Protein AF-A0ABD0JP76-F1 (afdb_monomer_lite)

Foldseek 3Di:
DLLLVVVPAQWAWLVRAGQHLVLLVVQQVVCVVVVHHQPAPRYPCLSVVPVVSVPVVSSLSSLALSSLVSLVCCCPVVVPPSSVRNVVNSVRSHLVNLLCLQLCQDDCPDDASNHDQDPDPPPPGDHSLVSLVVSLVGLQSMGHNVRHGCCPDPSNPVSVVSNVSSVVVVVVD

pLDDT: mean 91.74, std 9.33, range [49.34, 98.38]

Radius of gyration: 16.4 Å; chains: 1; bounding box: 40×31×44 Å

InterPro domains:
  IPR048366 Transposable element P transposase-like, GTP-binding insertion domain [PF21788] (1-115)

Sequence (173 aa):
MLKLLRNTFATKDHQGNIIRWQYLEDLHQNQDREGLRLANKLSGAHVNWQAQEMKVKLAAQTQSSSVADSLEFCRDGLQLAAFQNCHSTVQFLQTVDQVFDILNSRNKFARGLKGAMKPDQSDGDCSALPVLESAFSYLKALTDVAGKLLYKTQKKTATVGFLATIRAVQGIY

Organism: NCBI:txid370345

Secondary structure (DSSP, 8-state):
-HHHHGGG-SEE-TTS-EE-SHHHHHHHHHHHHHT---SS---HHHHTGGGGTT-HHHHHHHTSHHHHHHHHIIIIIS--GGGTT-HHHHHHHHHHHHHHHHHT--BTT--GGGBPP-S---S-S--HHHHHHHHHHHHHH-B-TTS-BGGGSTTHHHHHHHHHHHHHHHHH-

Structure (mmCIF, N/CA/C/O backbone):
data_AF-A0ABD0JP76-F1
#
_entry.id   AF-A0ABD0JP76-F1
#
loop_
_atom_site.group_PDB
_atom_site.id
_atom_site.type_symbol
_atom_site.label_atom_id
_atom_site.label_alt_id
_atom_site.label_comp_id
_atom_site.label_asym_id
_atom_site.label_entity_id
_atom_site.label_seq_id
_atom_site.pdbx_PDB_ins_code
_atom_site.Cartn_x
_atom_site.Cartn_y
_atom_site.Cartn_z
_atom_site.occupancy
_atom_site.B_iso_or_equiv
_atom_site.auth_seq_id
_atom_site.auth_comp_id
_atom_site.auth_asym_id
_atom_site.auth_atom_id
_atom_site.pdbx_PDB_model_num
ATOM 1 N N . MET A 1 1 ? 10.575 -5.083 1.933 1.00 90.12 1 MET A N 1
ATOM 2 C CA . MET A 1 1 ? 10.038 -3.757 1.569 1.00 90.12 1 MET A CA 1
ATOM 3 C C . MET A 1 1 ? 8.575 -3.611 1.942 1.00 90.12 1 MET A C 1
ATOM 5 O O . MET A 1 1 ? 8.311 -2.920 2.914 1.00 90.12 1 MET A O 1
ATOM 9 N N . LEU A 1 2 ? 7.658 -4.339 1.299 1.00 93.31 2 LEU A N 1
ATOM 10 C CA . LEU A 1 2 ? 6.214 -4.252 1.570 1.00 93.31 2 LEU A CA 1
ATOM 11 C C . LEU A 1 2 ? 5.839 -4.415 3.058 1.00 93.31 2 LEU A C 1
ATOM 13 O O . LEU A 1 2 ? 5.195 -3.549 3.633 1.00 93.31 2 LEU A O 1
ATOM 17 N N . LYS A 1 3 ? 6.375 -5.444 3.734 1.00 94.38 3 LYS A N 1
ATOM 18 C CA . LYS A 1 3 ? 6.170 -5.654 5.184 1.00 94.38 3 LYS A CA 1
ATOM 19 C C . LYS A 1 3 ? 6.561 -4.452 6.051 1.00 94.38 3 LYS A C 1
ATOM 21 O O . LYS A 1 3 ? 5.864 -4.142 7.002 1.00 94.38 3 LYS A O 1
ATOM 26 N N . LEU A 1 4 ? 7.671 -3.789 5.722 1.00 93.56 4 LEU A N 1
ATOM 27 C CA . LEU A 1 4 ? 8.127 -2.610 6.463 1.00 93.56 4 LEU A CA 1
ATOM 28 C C . LEU A 1 4 ? 7.251 -1.393 6.156 1.00 93.56 4 LEU A C 1
ATOM 30 O O . LEU A 1 4 ? 7.057 -0.556 7.028 1.00 93.56 4 LEU A O 1
ATOM 34 N N . LEU A 1 5 ? 6.708 -1.306 4.940 1.00 92.00 5 LEU A N 1
ATOM 35 C CA . LEU A 1 5 ? 5.790 -0.241 4.549 1.00 92.00 5 LEU A CA 1
ATOM 36 C C . LEU A 1 5 ? 4.443 -0.352 5.284 1.00 92.00 5 LEU A C 1
ATOM 38 O O . LEU A 1 5 ? 3.867 0.657 5.666 1.00 92.00 5 LEU A O 1
ATOM 42 N N . ARG A 1 6 ? 3.980 -1.563 5.614 1.00 92.31 6 ARG A N 1
ATOM 43 C CA . ARG A 1 6 ? 2.852 -1.743 6.549 1.00 92.31 6 ARG A CA 1
ATOM 44 C C . ARG A 1 6 ? 3.115 -1.104 7.925 1.00 92.31 6 ARG A C 1
ATOM 46 O O . ARG A 1 6 ? 2.182 -0.689 8.599 1.00 92.31 6 ARG A O 1
ATOM 53 N N . ASN A 1 7 ? 4.372 -0.937 8.334 1.00 87.69 7 ASN A N 1
ATOM 54 C CA . ASN A 1 7 ? 4.718 -0.300 9.612 1.00 87.69 7 ASN A CA 1
ATOM 55 C C . ASN A 1 7 ? 4.760 1.245 9.517 1.00 87.69 7 ASN A C 1
ATOM 57 O O . ASN A 1 7 ? 5.038 1.924 10.516 1.00 87.69 7 ASN A O 1
ATOM 61 N N . THR A 1 8 ? 4.496 1.814 8.330 1.00 87.50 8 THR A N 1
ATOM 62 C CA . THR A 1 8 ? 4.459 3.264 8.072 1.00 87.50 8 THR A CA 1
ATOM 63 C C . THR A 1 8 ? 3.043 3.830 7.994 1.00 87.50 8 THR A C 1
ATOM 65 O O . THR A 1 8 ? 2.882 4.971 7.578 1.00 87.50 8 THR A O 1
ATOM 68 N N . PHE A 1 9 ? 2.009 3.090 8.402 1.00 87.25 9 PHE A N 1
ATOM 69 C CA . PHE A 1 9 ? 0.705 3.703 8.679 1.00 87.25 9 PHE A CA 1
ATOM 70 C C . PHE A 1 9 ? 0.833 4.771 9.783 1.00 87.25 9 PHE A C 1
ATOM 72 O O . PHE A 1 9 ? 1.823 4.796 10.522 1.00 87.25 9 PHE A O 1
ATOM 79 N N . ALA A 1 10 ? -0.156 5.664 9.874 1.00 85.94 10 ALA A N 1
ATOM 80 C CA . ALA A 1 10 ? -0.089 6.921 10.631 1.00 85.94 10 ALA A CA 1
ATOM 81 C C . ALA A 1 10 ? 0.951 7.919 10.082 1.00 85.94 10 ALA A C 1
ATOM 83 O O . ALA A 1 10 ? 1.551 8.696 10.821 1.00 85.94 10 ALA A O 1
ATOM 84 N N . THR A 1 11 ? 1.158 7.898 8.768 1.00 90.06 11 THR A N 1
ATOM 85 C CA . THR A 1 11 ? 1.918 8.913 8.022 1.00 90.06 11 THR A CA 1
ATOM 86 C C . THR A 1 11 ? 0.972 9.816 7.254 1.00 90.06 11 THR A C 1
ATOM 88 O O . THR A 1 11 ? -0.219 9.522 7.150 1.00 90.06 11 THR A O 1
ATOM 91 N N . LYS A 1 12 ? 1.484 10.944 6.770 1.00 94.00 12 LYS A N 1
ATOM 92 C CA . LYS A 1 12 ? 0.720 11.929 6.016 1.00 94.00 12 LYS A CA 1
ATOM 93 C C . LYS A 1 12 ? 1.093 11.882 4.542 1.00 94.00 12 LYS A C 1
ATOM 95 O O . LYS A 1 12 ? 2.267 11.709 4.201 1.00 94.00 12 LYS A O 1
ATOM 100 N N . ASP A 1 13 ? 0.091 12.049 3.691 1.00 92.19 13 ASP A N 1
ATOM 101 C CA . ASP A 1 13 ? 0.292 12.267 2.264 1.00 92.19 13 ASP A CA 1
ATOM 102 C C . ASP A 1 13 ? 0.799 13.693 1.967 1.00 92.19 13 ASP A C 1
ATOM 104 O O . ASP A 1 13 ? 1.057 14.497 2.867 1.00 92.19 13 ASP A O 1
ATOM 108 N N . HIS A 1 14 ? 0.946 14.005 0.679 1.00 89.00 14 HIS A N 1
ATOM 109 C CA . HIS A 1 14 ? 1.379 15.317 0.195 1.00 89.00 14 HIS A CA 1
ATOM 110 C C . HIS A 1 14 ? 0.403 16.462 0.534 1.00 89.00 14 HIS A C 1
ATOM 112 O O . HIS A 1 14 ? 0.802 17.622 0.488 1.00 89.00 14 HIS A O 1
ATOM 118 N N . GLN A 1 15 ? -0.848 16.150 0.885 1.00 90.81 15 GLN A N 1
ATOM 119 C CA . GLN A 1 15 ? -1.880 17.111 1.286 1.00 90.81 15 GLN A CA 1
ATOM 120 C C . GLN A 1 15 ? -1.968 17.254 2.816 1.00 90.81 15 GLN A C 1
ATOM 122 O O . GLN A 1 15 ? -2.770 18.035 3.322 1.00 90.81 15 GLN A O 1
ATOM 127 N N . GLY A 1 16 ? -1.143 16.520 3.572 1.00 91.12 16 GLY A N 1
ATOM 128 C CA . GLY A 1 16 ? -1.147 16.528 5.035 1.00 91.12 16 GLY A CA 1
ATOM 129 C C . GLY A 1 16 ? -2.203 15.615 5.665 1.00 91.12 16 GLY A C 1
ATOM 130 O O . GLY A 1 16 ? -2.315 15.574 6.896 1.00 91.12 16 GLY A O 1
ATOM 131 N N . ASN A 1 17 ? -2.942 14.855 4.856 1.00 94.50 17 ASN A N 1
ATOM 132 C CA . ASN A 1 17 ? -3.975 13.937 5.312 1.00 94.50 17 ASN A CA 1
ATOM 133 C C . ASN A 1 17 ? -3.358 12.625 5.803 1.00 94.50 17 ASN A C 1
ATOM 135 O O . ASN A 1 17 ? -2.405 12.103 5.225 1.00 94.50 17 ASN A O 1
ATOM 139 N N . ILE A 1 18 ? -3.908 12.073 6.884 1.00 95.06 18 ILE A N 1
ATOM 140 C CA . ILE A 1 18 ? -3.338 10.899 7.554 1.00 95.06 18 ILE A CA 1
ATOM 141 C C . ILE A 1 18 ? -3.797 9.606 6.870 1.00 95.06 18 ILE A C 1
ATOM 143 O O . ILE A 1 18 ? -4.993 9.350 6.742 1.00 95.06 18 ILE A O 1
ATOM 147 N N . ILE A 1 19 ? -2.838 8.739 6.550 1.00 96.38 19 ILE A N 1
ATOM 148 C CA . ILE A 1 19 ? -3.047 7.350 6.135 1.00 96.38 19 ILE A CA 1
ATOM 149 C C . ILE A 1 19 ? -3.315 6.514 7.392 1.00 96.38 19 ILE A C 1
ATOM 151 O O . ILE A 1 19 ? -2.407 6.221 8.181 1.00 96.38 19 ILE A O 1
ATOM 155 N N . ARG A 1 20 ? -4.581 6.156 7.613 1.00 96.12 20 ARG A N 1
ATOM 156 C CA . ARG A 1 20 ? -5.050 5.508 8.849 1.00 96.12 20 ARG A CA 1
ATOM 157 C C . ARG A 1 20 ? -5.210 4.005 8.674 1.00 96.12 20 ARG A C 1
ATOM 159 O O . ARG A 1 20 ? -5.829 3.553 7.715 1.00 96.12 20 ARG A O 1
ATOM 166 N N . TRP A 1 21 ? -4.688 3.257 9.646 1.00 96.62 21 TRP A N 1
ATOM 167 C CA . TRP A 1 21 ? -4.904 1.812 9.764 1.00 96.62 21 TRP A CA 1
ATOM 168 C C . TRP A 1 21 ? -6.338 1.485 10.199 1.00 96.62 21 TRP A C 1
ATOM 170 O O . TRP A 1 21 ? -6.891 0.485 9.758 1.00 96.62 21 TRP A O 1
ATOM 180 N N . GLN A 1 22 ? -6.959 2.389 10.968 1.00 97.06 22 GLN A N 1
ATOM 181 C CA . GLN A 1 22 ? -8.333 2.270 11.462 1.00 97.06 22 GLN A CA 1
ATOM 182 C C . GLN A 1 22 ? -9.339 1.901 10.363 1.00 97.06 22 GLN A C 1
ATOM 184 O O . GLN A 1 22 ? -10.179 1.044 10.576 1.00 97.06 22 GLN A O 1
ATOM 189 N N . TYR A 1 23 ? -9.211 2.449 9.150 1.00 98.06 23 TYR A N 1
ATOM 190 C CA . TYR A 1 23 ? -10.137 2.112 8.064 1.00 98.06 23 TYR A CA 1
ATOM 191 C C . TYR A 1 23 ? -10.095 0.628 7.666 1.00 98.06 23 TYR A C 1
ATOM 193 O O . TYR A 1 23 ? -11.100 0.085 7.223 1.00 98.06 23 TYR A O 1
ATOM 201 N N . LEU A 1 24 ? -8.954 -0.053 7.827 1.00 97.81 24 LEU A N 1
ATOM 202 C CA . LEU A 1 24 ? -8.850 -1.490 7.567 1.00 97.81 24 LEU A CA 1
ATOM 203 C C . LEU A 1 24 ? -9.490 -2.302 8.701 1.00 97.81 24 LEU A C 1
ATOM 205 O O . LEU A 1 24 ? -10.098 -3.340 8.443 1.00 97.81 24 LEU A O 1
ATOM 209 N N . GLU A 1 25 ? -9.375 -1.829 9.942 1.00 97.75 25 GLU A N 1
ATOM 210 C CA . GLU A 1 25 ? -10.075 -2.404 11.095 1.00 97.75 25 GLU A CA 1
ATOM 211 C C . GLU A 1 25 ? -11.590 -2.258 10.936 1.00 97.75 25 GLU A C 1
ATOM 213 O O . GLU A 1 25 ? -12.305 -3.254 11.015 1.00 97.75 25 GLU A O 1
ATOM 218 N N . ASP A 1 26 ? -12.063 -1.056 10.610 1.00 98.00 26 ASP A N 1
ATOM 219 C CA . ASP A 1 26 ? -13.482 -0.747 10.413 1.00 98.00 26 ASP A CA 1
ATOM 220 C C . ASP A 1 26 ? -14.072 -1.528 9.233 1.00 98.00 26 ASP A C 1
ATOM 222 O O . ASP A 1 26 ? -15.214 -1.996 9.299 1.00 98.00 26 ASP A O 1
ATOM 226 N N . LEU A 1 27 ? -13.296 -1.704 8.154 1.00 98.12 27 LEU A N 1
ATOM 227 C CA . LEU A 1 27 ? -13.681 -2.535 7.014 1.00 98.12 27 LEU A CA 1
ATOM 228 C C . LEU A 1 27 ? -13.813 -4.000 7.431 1.00 98.12 27 LEU A C 1
ATOM 230 O O . LEU A 1 27 ? -14.802 -4.648 7.096 1.00 98.12 27 LEU A O 1
ATOM 234 N N . HIS A 1 28 ? -12.839 -4.534 8.168 1.00 97.88 28 HIS A N 1
ATOM 235 C CA . HIS A 1 28 ? -12.913 -5.907 8.653 1.00 97.88 28 HIS A CA 1
ATOM 236 C C . HIS A 1 28 ? -14.109 -6.115 9.587 1.00 97.88 28 HIS A C 1
ATOM 238 O O . HIS A 1 28 ? -14.850 -7.074 9.392 1.00 97.88 28 HIS A O 1
ATOM 244 N N . GLN A 1 29 ? -14.329 -5.207 10.539 1.00 97.38 29 GLN A N 1
ATOM 245 C CA . GLN A 1 29 ? -15.449 -5.272 11.475 1.00 97.38 29 GLN A CA 1
ATOM 246 C C . GLN A 1 29 ? -16.801 -5.187 10.764 1.00 97.38 29 GLN A C 1
ATOM 248 O O . GLN A 1 29 ? -17.701 -5.955 11.094 1.00 97.38 29 GLN A O 1
ATOM 253 N N . ASN A 1 30 ? -16.951 -4.302 9.768 1.00 96.69 30 ASN A N 1
ATOM 254 C CA . ASN A 1 30 ? -18.170 -4.258 8.957 1.00 96.69 30 ASN A CA 1
ATOM 255 C C . ASN A 1 30 ? -18.395 -5.585 8.232 1.00 96.69 30 ASN A C 1
ATOM 257 O O . ASN A 1 30 ? -19.472 -6.155 8.342 1.00 96.69 30 ASN A O 1
ATOM 261 N N . GLN A 1 31 ? -17.385 -6.110 7.535 1.00 96.56 31 GLN A N 1
ATOM 262 C CA . GLN A 1 31 ? -17.524 -7.372 6.799 1.00 96.56 31 GLN A CA 1
ATOM 263 C C . GLN A 1 31 ? -17.856 -8.557 7.715 1.00 96.56 31 GLN A C 1
ATOM 265 O O . GLN A 1 31 ? -18.654 -9.416 7.345 1.00 96.56 31 GLN A O 1
ATOM 270 N N . ASP A 1 32 ? -17.275 -8.596 8.914 1.00 96.12 32 ASP A N 1
ATOM 271 C CA . ASP A 1 32 ? -17.571 -9.631 9.903 1.00 96.12 32 ASP A CA 1
ATOM 272 C C . ASP A 1 32 ? -18.990 -9.488 10.469 1.00 96.12 32 ASP A C 1
ATOM 274 O O . ASP A 1 32 ? -19.680 -10.493 10.628 1.00 96.12 32 ASP A O 1
ATOM 278 N N . ARG A 1 33 ? -19.453 -8.255 10.722 1.00 95.94 33 ARG A N 1
ATOM 279 C CA . ARG A 1 33 ? -20.818 -7.982 11.199 1.00 95.94 33 ARG A CA 1
ATOM 280 C C . ARG A 1 33 ? -21.873 -8.357 10.161 1.00 95.94 33 ARG A C 1
ATOM 282 O O . ARG A 1 33 ? -22.869 -8.978 10.514 1.00 95.94 33 ARG A O 1
ATOM 289 N N . GLU A 1 34 ? -21.660 -7.980 8.903 1.00 94.19 34 GLU A N 1
ATOM 290 C CA . GLU A 1 34 ? -22.598 -8.270 7.811 1.00 94.19 34 GLU A CA 1
ATOM 291 C C . GLU A 1 34 ? -22.511 -9.731 7.331 1.00 94.19 34 GLU A C 1
ATOM 293 O O . GLU A 1 34 ? -23.386 -10.207 6.612 1.00 94.19 34 GLU A O 1
ATOM 298 N N . GLY A 1 35 ? -21.442 -10.456 7.682 1.00 94.44 35 GLY A N 1
ATOM 299 C CA . GLY A 1 35 ? -21.184 -11.815 7.196 1.00 94.44 35 GLY A CA 1
ATOM 300 C C . GLY A 1 35 ? -20.820 -11.892 5.705 1.00 94.44 35 GLY A C 1
ATOM 301 O O . GLY A 1 35 ? -20.769 -12.985 5.138 1.00 94.44 35 GLY A O 1
ATOM 302 N N . LEU A 1 36 ? -20.550 -10.750 5.062 1.00 93.31 36 LEU A N 1
ATOM 303 C CA . LEU A 1 36 ? -20.255 -10.622 3.633 1.00 93.31 36 LEU A CA 1
ATOM 304 C C . LEU A 1 36 ? -18.918 -9.909 3.406 1.00 93.31 36 LEU A C 1
ATOM 306 O O . LEU A 1 36 ? -18.531 -9.011 4.148 1.00 93.31 36 LEU A O 1
ATOM 310 N N . ARG A 1 37 ? -18.211 -10.287 2.333 1.00 93.44 37 ARG A N 1
ATOM 311 C CA . ARG A 1 37 ? -16.938 -9.662 1.939 1.00 93.44 37 ARG A CA 1
ATOM 312 C C . ARG A 1 37 ? -17.073 -8.878 0.643 1.00 93.44 37 ARG A C 1
ATOM 314 O O . ARG A 1 37 ? -17.625 -9.383 -0.331 1.00 93.44 37 ARG A O 1
ATOM 321 N N . LEU A 1 38 ? -16.449 -7.704 0.597 1.00 94.06 38 LEU A N 1
ATOM 322 C CA . LEU A 1 38 ? -16.380 -6.824 -0.573 1.00 94.06 38 LEU A CA 1
ATOM 323 C C . LEU A 1 38 ? -15.262 -7.259 -1.534 1.00 94.06 38 LEU A C 1
ATOM 325 O O . LEU A 1 38 ? -14.352 -6.503 -1.846 1.00 94.06 38 LEU A O 1
ATOM 329 N N . ALA A 1 39 ? -15.279 -8.531 -1.944 1.00 93.38 39 ALA A N 1
ATOM 330 C CA . ALA A 1 39 ? -14.327 -9.133 -2.890 1.00 93.38 39 ALA A CA 1
ATOM 331 C C . ALA A 1 39 ? -12.822 -9.043 -2.522 1.00 93.38 39 ALA A C 1
ATOM 333 O O . ALA A 1 39 ? -11.965 -9.447 -3.309 1.00 93.38 39 ALA A O 1
ATOM 334 N N . ASN A 1 40 ? -12.473 -8.594 -1.314 1.00 96.69 40 ASN A N 1
ATOM 335 C CA . ASN A 1 40 ? -11.105 -8.579 -0.799 1.00 96.69 40 ASN A CA 1
ATOM 336 C C . ASN A 1 40 ? -10.816 -9.792 0.114 1.00 96.69 40 ASN A C 1
ATOM 338 O O . ASN A 1 40 ? -11.702 -10.538 0.544 1.00 96.69 40 ASN A O 1
ATOM 342 N N . LYS A 1 41 ? -9.531 -10.004 0.423 1.00 96.19 41 LYS A N 1
ATOM 343 C CA . LYS A 1 41 ? -9.060 -11.128 1.260 1.00 96.19 41 LYS A CA 1
ATOM 344 C C . LYS A 1 41 ? -8.855 -10.761 2.730 1.00 96.19 41 LYS A C 1
ATOM 346 O O . LYS A 1 41 ? -8.385 -11.613 3.487 1.00 96.19 41 LYS A O 1
ATOM 351 N N . LEU A 1 42 ? -9.207 -9.539 3.131 1.00 96.38 42 LEU A N 1
ATOM 352 C CA . LEU A 1 42 ? -8.983 -9.032 4.479 1.00 96.38 42 LEU A CA 1
ATOM 353 C C . LEU A 1 42 ? -9.689 -9.922 5.513 1.00 96.38 42 LEU A C 1
ATOM 355 O O . LEU A 1 42 ? -10.769 -10.465 5.278 1.00 96.38 42 LEU A O 1
ATOM 359 N N . SER A 1 43 ? -9.025 -10.142 6.642 1.00 95.44 43 SER A N 1
ATOM 360 C CA . SER A 1 43 ? -9.514 -10.969 7.747 1.00 95.44 43 SER A CA 1
ATOM 361 C C . SER A 1 43 ? -8.802 -10.588 9.041 1.00 95.44 43 SER A C 1
ATOM 363 O O . SER A 1 43 ? -7.811 -9.855 9.003 1.00 95.44 43 SER A O 1
ATOM 365 N N . GLY A 1 44 ? -9.210 -11.176 10.166 1.00 95.25 44 GLY A N 1
ATOM 366 C CA . GLY A 1 44 ? -8.594 -10.906 11.467 1.00 95.25 44 GLY A CA 1
ATOM 367 C C . GLY A 1 44 ? -7.092 -11.176 11.513 1.00 95.25 44 GLY A C 1
ATOM 368 O O . GLY A 1 44 ? -6.373 -10.466 12.202 1.00 95.25 44 GLY A O 1
ATOM 369 N N . ALA A 1 45 ? -6.576 -12.121 10.720 1.00 95.81 45 ALA A N 1
ATOM 370 C CA . ALA A 1 45 ? -5.132 -12.360 10.617 1.00 95.81 45 ALA A CA 1
ATOM 371 C C . ALA A 1 45 ? -4.372 -11.204 9.936 1.00 95.81 45 ALA A C 1
ATOM 373 O O . ALA A 1 45 ? -3.188 -11.003 10.194 1.00 95.81 45 ALA A O 1
ATOM 374 N N . HIS A 1 46 ? -5.040 -10.455 9.055 1.00 96.12 46 HIS A N 1
ATOM 375 C CA . HIS A 1 46 ? -4.477 -9.279 8.391 1.00 96.12 46 HIS A CA 1
ATOM 376 C C . HIS A 1 46 ? -4.480 -8.058 9.301 1.00 96.12 46 HIS A C 1
ATOM 378 O O . HIS A 1 46 ? -3.544 -7.267 9.242 1.00 96.12 46 HIS A O 1
ATOM 384 N N . VAL A 1 47 ? -5.528 -7.911 10.113 1.00 95.00 47 VAL A N 1
ATOM 385 C CA . VAL A 1 47 ? -5.661 -6.825 11.089 1.00 95.00 47 VAL A CA 1
ATOM 386 C C . VAL A 1 47 ? -4.716 -7.057 12.272 1.00 95.00 47 VAL A C 1
ATOM 388 O O . VAL A 1 47 ? -3.878 -6.212 12.569 1.00 95.00 47 VAL A O 1
ATOM 391 N N . ASN A 1 48 ? -4.754 -8.258 12.852 1.00 94.38 48 ASN A N 1
ATOM 392 C CA . ASN A 1 48 ? -3.933 -8.690 13.988 1.00 94.38 48 ASN A CA 1
ATOM 393 C C . ASN A 1 48 ? -2.630 -9.360 13.521 1.00 94.38 48 ASN A C 1
ATOM 395 O O . ASN A 1 48 ? -2.270 -10.465 13.937 1.00 94.38 48 ASN A O 1
ATOM 399 N N . TRP A 1 49 ? -1.937 -8.717 12.583 1.00 93.19 49 TRP A N 1
ATOM 400 C CA . TRP A 1 49 ? -0.793 -9.303 11.887 1.00 93.19 49 TRP A CA 1
ATOM 401 C C . TRP A 1 49 ? 0.465 -9.443 12.748 1.00 93.19 49 TRP A C 1
ATOM 403 O O . TRP A 1 49 ? 1.405 -10.090 12.294 1.00 93.19 49 TRP A O 1
ATOM 413 N N . GLN A 1 50 ? 0.533 -8.851 13.944 1.00 92.50 50 GLN A N 1
ATOM 414 C CA . GLN A 1 50 ? 1.749 -8.729 14.762 1.00 92.50 50 GLN A CA 1
ATOM 415 C C . GLN A 1 50 ? 2.383 -10.095 15.064 1.00 92.50 50 GLN A C 1
ATOM 417 O O . GLN A 1 50 ? 3.581 -10.281 14.867 1.00 92.50 50 GLN A O 1
ATOM 422 N N . ALA A 1 51 ? 1.573 -11.100 15.414 1.00 91.00 51 ALA A N 1
ATOM 423 C CA . ALA A 1 51 ? 2.044 -12.475 15.629 1.00 91.00 51 ALA A CA 1
ATOM 424 C C . ALA A 1 51 ? 2.535 -13.167 14.337 1.00 91.00 51 ALA A C 1
ATOM 426 O O . ALA A 1 51 ? 3.156 -14.228 14.369 1.00 91.00 51 ALA A O 1
ATOM 427 N N . GLN A 1 52 ? 2.234 -12.587 13.176 1.00 92.38 52 GLN A N 1
ATOM 428 C CA . GLN A 1 52 ? 2.546 -13.098 11.845 1.00 92.38 52 GLN A CA 1
ATOM 429 C C . GLN A 1 52 ? 3.279 -12.048 10.995 1.00 92.38 52 GLN A C 1
ATOM 431 O O . GLN A 1 52 ? 3.178 -12.061 9.764 1.00 92.38 52 GLN A O 1
ATOM 436 N N . GLU A 1 53 ? 4.053 -11.160 11.635 1.00 90.25 53 GLU A N 1
ATOM 437 C CA . GLU A 1 53 ? 4.663 -9.983 11.001 1.00 90.25 53 GLU A CA 1
ATOM 438 C C . GLU A 1 53 ? 5.471 -10.340 9.750 1.00 90.25 53 GLU A C 1
ATOM 440 O O . GLU A 1 53 ? 5.429 -9.622 8.745 1.00 90.25 53 GLU A O 1
ATOM 445 N N . MET A 1 54 ? 6.142 -11.492 9.779 1.00 92.62 54 MET A N 1
ATOM 446 C CA . MET A 1 54 ? 7.017 -11.954 8.710 1.00 92.62 54 MET A CA 1
ATOM 447 C C . MET A 1 54 ? 6.293 -12.485 7.467 1.00 92.62 54 MET A C 1
ATOM 449 O O . MET A 1 54 ? 6.944 -12.607 6.421 1.00 92.62 54 MET A O 1
ATOM 453 N N . LYS A 1 55 ? 4.977 -12.742 7.525 1.00 94.81 55 LYS A N 1
ATOM 454 C CA . LYS A 1 55 ? 4.192 -13.260 6.394 1.00 94.81 55 LYS A CA 1
ATOM 455 C C . LYS A 1 55 ? 3.937 -12.167 5.354 1.00 94.81 55 LYS A C 1
ATOM 457 O O . LYS A 1 55 ? 2.992 -11.390 5.457 1.00 94.81 55 LYS A O 1
ATOM 462 N N . VAL A 1 56 ? 4.743 -12.166 4.289 1.00 93.50 56 VAL A N 1
ATOM 463 C CA . VAL A 1 56 ? 4.609 -11.222 3.159 1.00 93.50 56 VAL A CA 1
ATOM 464 C C . VAL A 1 56 ? 3.223 -11.298 2.519 1.00 93.50 56 VAL A C 1
ATOM 466 O O . VAL A 1 56 ? 2.669 -10.266 2.162 1.00 93.50 56 VAL A O 1
ATOM 469 N N . LYS A 1 57 ? 2.636 -12.500 2.439 1.00 95.62 57 LYS A N 1
ATOM 470 C CA . LYS A 1 57 ? 1.286 -12.710 1.901 1.00 95.62 57 LYS A CA 1
ATOM 471 C C . LYS A 1 57 ? 0.238 -11.835 2.594 1.00 95.62 57 LYS A C 1
ATOM 473 O O . LYS A 1 57 ? -0.594 -11.266 1.901 1.00 95.62 57 LYS A O 1
ATOM 478 N N . LEU A 1 58 ? 0.304 -11.705 3.923 1.00 96.00 58 LEU A N 1
ATOM 479 C CA . LEU A 1 58 ? -0.625 -10.852 4.665 1.00 96.00 58 LEU A CA 1
ATOM 480 C C . LEU A 1 58 ? -0.399 -9.384 4.320 1.00 96.00 58 LEU A C 1
ATOM 482 O O . LEU A 1 58 ? -1.349 -8.702 3.975 1.00 96.00 58 LEU A O 1
ATOM 486 N N . ALA A 1 59 ? 0.854 -8.916 4.323 1.00 95.62 59 ALA A N 1
ATOM 487 C CA . ALA A 1 59 ? 1.162 -7.535 3.946 1.00 95.62 59 ALA A CA 1
ATOM 488 C C . ALA A 1 59 ? 0.662 -7.193 2.530 1.00 95.62 59 ALA A C 1
ATOM 490 O O . ALA A 1 59 ? 0.036 -6.158 2.348 1.00 95.62 59 ALA A O 1
ATOM 491 N N . ALA A 1 60 ? 0.866 -8.086 1.555 1.00 95.88 60 ALA A N 1
ATOM 492 C CA . ALA A 1 60 ? 0.388 -7.891 0.186 1.00 95.88 60 ALA A CA 1
ATOM 493 C C . ALA A 1 60 ? -1.140 -7.851 0.087 1.00 95.88 60 ALA A C 1
ATOM 495 O O . ALA A 1 60 ? -1.689 -7.000 -0.596 1.00 95.88 60 ALA A O 1
ATOM 496 N N . GLN A 1 61 ? -1.840 -8.738 0.794 1.00 96.56 61 GLN A N 1
ATOM 497 C CA . GLN A 1 61 ? -3.304 -8.772 0.769 1.00 96.56 61 GLN A CA 1
ATOM 498 C C . GLN A 1 61 ? -3.923 -7.560 1.476 1.00 96.56 61 GLN A C 1
ATOM 500 O O . GLN A 1 61 ? -4.883 -6.987 0.966 1.00 96.56 61 GLN A O 1
ATOM 505 N N . THR A 1 62 ? -3.341 -7.138 2.602 1.00 97.06 62 THR A N 1
ATOM 506 C CA . THR A 1 62 ? -3.691 -5.901 3.312 1.00 97.06 62 THR A CA 1
ATOM 507 C C . THR A 1 62 ? -3.485 -4.669 2.432 1.00 97.06 62 THR A C 1
ATOM 509 O O . THR A 1 62 ? -4.311 -3.764 2.456 1.00 97.06 62 THR A O 1
ATOM 512 N N . GLN A 1 63 ? -2.386 -4.623 1.672 1.00 96.25 63 GLN A N 1
ATOM 513 C CA . GLN A 1 63 ? -1.986 -3.460 0.880 1.00 96.25 63 GLN A CA 1
ATOM 514 C C . GLN A 1 63 ? -2.380 -3.566 -0.603 1.00 96.25 63 GLN A C 1
ATOM 516 O O . GLN A 1 63 ? -1.592 -3.182 -1.459 1.00 96.25 63 GLN A O 1
ATOM 521 N N . SER A 1 64 ? -3.562 -4.117 -0.898 1.00 97.06 64 SER A N 1
ATOM 522 C CA . SER A 1 64 ? -4.010 -4.384 -2.273 1.00 97.06 64 SER A CA 1
ATOM 523 C C . SER A 1 64 ? -5.059 -3.394 -2.777 1.00 97.06 64 SER A C 1
ATOM 525 O O . SER A 1 64 ? -5.830 -2.850 -1.981 1.00 97.06 64 SER A O 1
ATOM 527 N N . SER A 1 65 ? -5.172 -3.244 -4.102 1.00 96.50 65 SER A N 1
ATOM 528 C CA . SER A 1 65 ? -6.219 -2.422 -4.727 1.00 96.50 65 SER A CA 1
ATOM 529 C C . SER A 1 65 ? -7.621 -2.906 -4.357 1.00 96.50 65 SER A C 1
ATOM 531 O O . SER A 1 65 ? -8.474 -2.090 -4.058 1.00 96.50 65 SER A O 1
ATOM 533 N N . SER A 1 66 ? -7.841 -4.220 -4.204 1.00 97.62 66 SER A N 1
ATOM 534 C CA . SER A 1 66 ? -9.154 -4.741 -3.775 1.00 97.62 66 SER A CA 1
ATOM 535 C C . SER A 1 66 ? -9.605 -4.231 -2.399 1.00 97.62 66 SER A C 1
ATOM 537 O O . SER A 1 66 ? -10.798 -4.045 -2.162 1.00 97.62 66 SER A O 1
ATOM 539 N N . VAL A 1 67 ? -8.663 -3.993 -1.476 1.00 98.19 67 VAL A N 1
ATOM 540 C CA . VAL A 1 67 ? -8.969 -3.370 -0.180 1.00 98.19 67 VAL A CA 1
ATOM 541 C C . VAL A 1 67 ? -9.270 -1.888 -0.382 1.00 98.19 67 VAL A C 1
ATOM 543 O O . VAL A 1 67 ? -10.217 -1.388 0.213 1.00 98.19 67 VAL A O 1
ATOM 546 N N . ALA A 1 68 ? -8.520 -1.201 -1.246 1.00 98.19 68 ALA A N 1
ATOM 547 C CA . ALA A 1 68 ? -8.766 0.198 -1.587 1.00 98.19 68 ALA A CA 1
ATOM 548 C C . ALA A 1 68 ? -10.164 0.408 -2.199 1.00 98.19 68 ALA A C 1
ATOM 550 O O . ALA A 1 68 ? -10.914 1.247 -1.706 1.00 98.19 68 ALA A O 1
ATOM 551 N N . ASP A 1 69 ? -10.547 -0.420 -3.172 1.00 98.31 69 ASP A N 1
ATOM 552 C CA . ASP A 1 69 ? -11.863 -0.397 -3.820 1.00 98.31 69 ASP A CA 1
ATOM 553 C C . ASP A 1 69 ? -12.986 -0.662 -2.807 1.00 98.31 69 ASP A C 1
ATOM 555 O O . ASP A 1 69 ? -14.051 -0.057 -2.867 1.00 98.31 69 ASP A O 1
ATOM 559 N N . SER A 1 70 ? -12.739 -1.534 -1.822 1.00 98.25 70 SER A N 1
ATOM 560 C CA . SER A 1 70 ? -13.698 -1.795 -0.742 1.00 98.25 70 SER A CA 1
ATOM 561 C C . SER A 1 70 ? -13.896 -0.577 0.160 1.00 98.25 70 SER A C 1
ATOM 563 O O . SER A 1 70 ? -15.026 -0.272 0.530 1.00 98.25 70 SER A O 1
ATOM 565 N N . LEU A 1 71 ? -12.814 0.131 0.510 1.00 98.38 71 LEU A N 1
ATOM 566 C CA . LEU A 1 71 ? -12.896 1.370 1.291 1.00 98.38 71 LEU A CA 1
ATOM 567 C C . LEU A 1 71 ? -13.647 2.459 0.517 1.00 98.38 71 LEU A C 1
ATOM 569 O O . LEU A 1 71 ? -14.500 3.138 1.084 1.00 98.38 71 LEU A O 1
ATOM 573 N N . GLU A 1 72 ? -13.358 2.597 -0.777 1.00 98.12 72 GLU A N 1
ATOM 574 C CA . GLU A 1 72 ? -14.038 3.541 -1.661 1.00 98.12 72 GLU A CA 1
ATOM 575 C C . GLU A 1 72 ? -15.524 3.201 -1.825 1.00 98.12 72 GLU A C 1
ATOM 577 O O . GLU A 1 72 ? -16.372 4.078 -1.688 1.00 98.12 72 GLU A O 1
ATOM 582 N N . PHE A 1 73 ? -15.874 1.924 -1.985 1.00 97.88 73 PHE A N 1
ATOM 583 C CA . PHE A 1 73 ? -17.268 1.485 -2.024 1.00 97.88 73 PHE A CA 1
ATOM 584 C C . PHE A 1 73 ? -18.005 1.755 -0.705 1.00 97.88 73 PHE A C 1
ATOM 586 O O . PHE A 1 73 ? -19.147 2.214 -0.719 1.00 97.88 73 PHE A O 1
ATOM 593 N N . CYS A 1 74 ? -17.364 1.531 0.446 1.00 97.75 74 CYS A N 1
ATOM 594 C CA . CYS A 1 74 ? -17.942 1.890 1.742 1.00 97.75 74 CYS A CA 1
ATOM 595 C C . CYS A 1 74 ? -18.191 3.401 1.873 1.00 97.75 74 CYS A C 1
ATOM 597 O O . CYS A 1 74 ? -19.186 3.800 2.481 1.00 97.75 74 CYS A O 1
ATOM 599 N N . ARG A 1 75 ? -17.308 4.231 1.304 1.00 97.75 75 ARG A N 1
ATOM 600 C CA . ARG A 1 75 ? -17.430 5.694 1.296 1.00 97.75 75 ARG A CA 1
ATOM 601 C C . ARG A 1 75 ? -18.515 6.183 0.338 1.00 97.75 75 ARG A C 1
ATOM 603 O O . ARG A 1 75 ? -19.367 6.952 0.758 1.00 97.75 75 ARG A O 1
ATOM 610 N N . ASP A 1 76 ? -18.485 5.762 -0.921 1.00 97.12 76 ASP A N 1
ATOM 611 C CA . ASP A 1 76 ? -19.304 6.365 -1.982 1.00 97.12 76 ASP A CA 1
ATOM 612 C C . ASP A 1 76 ? -20.579 5.572 -2.259 1.00 97.12 76 ASP A C 1
ATOM 614 O O . ASP A 1 76 ? -21.647 6.152 -2.445 1.00 97.12 76 ASP A O 1
ATOM 618 N N . GLY A 1 77 ? -20.471 4.242 -2.266 1.00 95.94 77 GLY A N 1
ATOM 619 C CA . GLY A 1 77 ? -21.587 3.340 -2.537 1.00 95.94 77 GLY A CA 1
ATOM 620 C C . GLY A 1 77 ? -22.512 3.180 -1.334 1.00 95.94 77 GLY A C 1
ATOM 621 O O . GLY A 1 77 ? -23.725 3.303 -1.467 1.00 95.94 77 GLY A O 1
ATOM 622 N N . LEU A 1 78 ? -21.939 2.930 -0.152 1.00 95.75 78 LEU A N 1
ATOM 623 C CA . LEU A 1 78 ? -22.698 2.733 1.090 1.00 95.75 78 LEU A CA 1
ATOM 624 C C . LEU A 1 78 ? -22.814 3.996 1.953 1.00 95.75 78 LEU A C 1
ATOM 626 O O . LEU A 1 78 ? -23.605 4.009 2.893 1.00 95.75 78 LEU A O 1
ATOM 630 N N . GLN A 1 79 ? -22.031 5.041 1.661 1.00 96.81 79 GLN A N 1
ATOM 631 C CA . GLN A 1 79 ? -22.065 6.326 2.376 1.00 96.81 79 GLN A CA 1
ATOM 632 C C . GLN A 1 79 ? -21.874 6.203 3.895 1.00 96.81 79 GLN A C 1
ATOM 634 O O . GLN A 1 79 ? -22.436 6.958 4.690 1.00 96.81 79 GLN A O 1
ATOM 639 N N . LEU A 1 80 ? -21.043 5.249 4.319 1.00 96.69 80 LEU A N 1
ATOM 640 C CA . LEU A 1 80 ? -20.791 4.981 5.728 1.00 96.69 80 LEU A CA 1
ATOM 641 C C . LEU A 1 80 ? -19.901 6.072 6.338 1.00 96.69 80 LEU A C 1
ATOM 643 O O . LEU A 1 80 ? -18.775 6.304 5.892 1.00 96.69 80 LEU A O 1
ATOM 647 N N . ALA A 1 81 ? -20.372 6.687 7.427 1.00 95.94 81 ALA A N 1
ATOM 648 C CA . ALA A 1 81 ? -19.682 7.789 8.106 1.00 95.94 81 ALA A CA 1
ATOM 649 C C . ALA A 1 81 ? -18.227 7.459 8.494 1.00 95.94 81 ALA A C 1
ATOM 651 O O . ALA A 1 81 ? -17.348 8.313 8.388 1.00 95.94 81 ALA A O 1
ATOM 652 N N . ALA A 1 82 ? -17.955 6.204 8.870 1.00 96.44 82 ALA A N 1
ATOM 653 C CA . ALA A 1 82 ? -16.619 5.735 9.240 1.00 96.44 82 ALA A CA 1
ATOM 654 C C . ALA A 1 82 ? -15.576 5.869 8.110 1.00 96.44 82 ALA A C 1
ATOM 656 O O . ALA A 1 82 ? -14.385 5.929 8.393 1.00 96.44 82 ALA A O 1
ATOM 657 N N . PHE A 1 83 ? -15.997 5.964 6.843 1.00 97.44 83 PHE A N 1
ATOM 658 C CA . PHE A 1 83 ? -15.104 5.945 5.678 1.00 97.44 83 PHE A CA 1
ATOM 659 C C . PHE A 1 83 ? -15.025 7.281 4.926 1.00 97.44 83 PHE A C 1
ATOM 661 O O . PHE A 1 83 ? -14.278 7.386 3.958 1.00 97.44 83 PHE A O 1
ATOM 668 N N . GLN A 1 84 ? -15.723 8.331 5.374 1.00 94.19 84 GLN A N 1
ATOM 669 C CA . GLN A 1 84 ? -15.809 9.612 4.648 1.00 94.19 84 GLN A CA 1
ATOM 670 C C . GLN A 1 84 ? -14.443 10.221 4.285 1.00 94.19 84 GLN A C 1
ATOM 672 O O . GLN A 1 84 ? -14.287 10.806 3.218 1.00 94.19 84 GLN A O 1
ATOM 677 N N . ASN A 1 85 ? -13.429 10.022 5.132 1.00 94.81 85 ASN A N 1
ATOM 678 C CA . ASN A 1 85 ? -12.091 10.591 4.960 1.00 94.81 85 ASN A CA 1
ATOM 679 C C . ASN A 1 85 ? -11.025 9.538 4.601 1.00 94.81 85 ASN A C 1
ATOM 681 O O . ASN A 1 85 ? -9.849 9.699 4.940 1.00 94.81 85 ASN A O 1
ATOM 685 N N . CYS A 1 86 ? -11.409 8.427 3.961 1.00 97.19 86 CYS A N 1
ATOM 686 C CA . CYS A 1 86 ? -10.478 7.340 3.641 1.00 97.19 86 CYS A CA 1
ATOM 687 C C . CYS A 1 86 ? -9.622 7.575 2.385 1.00 97.19 86 CYS A C 1
ATOM 689 O O . CYS A 1 86 ? -8.758 6.749 2.096 1.00 97.19 86 CYS A O 1
ATOM 691 N N . HIS A 1 87 ? -9.817 8.685 1.660 1.00 96.75 87 HIS A N 1
ATOM 692 C CA . HIS A 1 87 ? -9.196 8.933 0.350 1.00 96.75 87 HIS A CA 1
ATOM 693 C C . HIS A 1 87 ? -7.669 8.765 0.349 1.00 96.75 87 HIS A C 1
ATOM 695 O O . HIS A 1 87 ? -7.131 8.043 -0.486 1.00 96.75 87 HIS A O 1
ATOM 701 N N . SER A 1 88 ? -6.968 9.340 1.327 1.00 96.75 88 SER A N 1
ATOM 702 C CA . SER A 1 88 ? -5.508 9.213 1.423 1.00 96.75 88 SER A CA 1
ATOM 703 C C . SER A 1 88 ? -5.048 7.780 1.678 1.00 96.75 88 SER A C 1
ATOM 705 O O . SER A 1 88 ? -4.020 7.361 1.150 1.00 96.75 88 SER A O 1
ATOM 707 N N . THR A 1 89 ? -5.816 6.999 2.447 1.00 97.94 89 THR A N 1
ATOM 708 C CA . THR A 1 89 ? -5.546 5.567 2.623 1.00 97.94 89 THR A CA 1
ATOM 709 C C . THR A 1 89 ? -5.812 4.804 1.327 1.00 97.94 89 THR A C 1
ATOM 711 O O . THR A 1 89 ? -4.980 3.990 0.947 1.00 97.94 89 THR A O 1
ATOM 714 N N . VAL A 1 90 ? -6.907 5.091 0.617 1.00 98.06 90 VAL A N 1
ATOM 715 C CA . VAL A 1 90 ? -7.220 4.484 -0.692 1.00 98.06 90 VAL A CA 1
ATOM 716 C C . VAL A 1 90 ? -6.084 4.732 -1.687 1.00 98.06 90 VAL A C 1
ATOM 718 O O . VAL A 1 90 ? -5.521 3.774 -2.217 1.00 98.06 90 VAL A O 1
ATOM 721 N N . GLN A 1 91 ? -5.668 5.991 -1.856 1.00 97.69 91 GLN A N 1
ATOM 722 C CA . GLN A 1 91 ? -4.578 6.362 -2.760 1.00 97.69 91 GLN A CA 1
ATOM 723 C C . GLN A 1 91 ? -3.258 5.683 -2.373 1.00 97.69 91 GLN A C 1
ATOM 725 O O . GLN A 1 91 ? -2.528 5.199 -3.242 1.00 97.69 91 GLN A O 1
ATOM 730 N N . PHE A 1 92 ? -2.950 5.613 -1.074 1.00 97.38 92 PHE A N 1
ATOM 731 C CA . PHE A 1 92 ? -1.772 4.903 -0.583 1.00 97.38 92 PHE A CA 1
ATOM 732 C C . PHE A 1 92 ? -1.811 3.418 -0.964 1.00 97.38 92 PHE A C 1
ATOM 734 O O . PHE A 1 92 ? -0.832 2.901 -1.498 1.00 97.38 92 PHE A O 1
ATOM 741 N N . LEU A 1 93 ? -2.935 2.738 -0.719 1.00 97.88 93 LEU A N 1
ATOM 742 C CA . LEU A 1 93 ? -3.100 1.318 -1.028 1.00 97.88 93 LEU A CA 1
ATOM 743 C C . LEU A 1 93 ? -2.965 1.038 -2.529 1.00 97.88 93 LEU A C 1
ATOM 745 O O . LEU A 1 93 ? -2.190 0.161 -2.905 1.00 97.88 93 LEU A O 1
ATOM 749 N N . GLN A 1 94 ? -3.643 1.818 -3.375 1.00 97.44 94 GLN A N 1
ATOM 750 C CA . GLN A 1 94 ? -3.556 1.695 -4.835 1.00 97.44 94 GLN A CA 1
ATOM 751 C C . GLN A 1 94 ? -2.123 1.914 -5.331 1.00 97.44 94 GLN A C 1
ATOM 753 O O . GLN A 1 94 ? -1.596 1.097 -6.081 1.00 97.44 94 GLN A O 1
ATOM 758 N N . THR A 1 95 ? -1.454 2.970 -4.856 1.00 96.81 95 THR A N 1
ATOM 759 C CA . THR A 1 95 ? -0.073 3.282 -5.261 1.00 96.81 95 THR A CA 1
ATOM 760 C C . THR A 1 95 ? 0.880 2.141 -4.903 1.00 96.81 95 THR A C 1
ATOM 762 O O . TH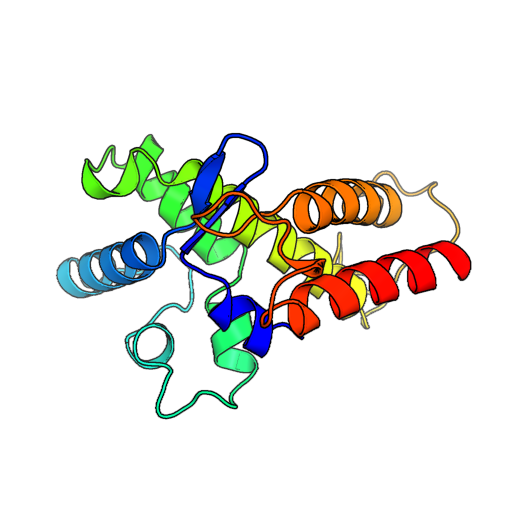R A 1 95 ? 1.738 1.755 -5.697 1.00 96.81 95 THR A O 1
ATOM 765 N N . VAL A 1 96 ? 0.741 1.580 -3.699 1.00 96.12 96 VAL A N 1
ATOM 766 C CA . VAL A 1 96 ? 1.599 0.487 -3.230 1.00 96.12 96 VAL A CA 1
ATOM 767 C C . VAL A 1 96 ? 1.347 -0.803 -4.003 1.00 96.12 96 VAL A C 1
ATOM 769 O O . VAL A 1 96 ? 2.317 -1.468 -4.372 1.00 96.12 96 VAL A O 1
ATOM 772 N N . ASP A 1 97 ? 0.087 -1.149 -4.263 1.00 96.56 97 ASP A N 1
ATOM 773 C CA . ASP A 1 97 ? -0.285 -2.345 -5.022 1.00 96.56 97 ASP A CA 1
ATOM 774 C C . ASP A 1 97 ? 0.233 -2.269 -6.463 1.00 96.56 97 ASP A C 1
ATOM 776 O O . ASP A 1 97 ? 0.884 -3.199 -6.928 1.00 96.56 97 ASP A O 1
ATOM 780 N N . GLN A 1 98 ? 0.062 -1.122 -7.130 1.00 94.88 98 GLN A N 1
ATOM 781 C CA . GLN A 1 98 ? 0.566 -0.888 -8.486 1.00 94.88 98 GLN A CA 1
ATOM 782 C C . GLN A 1 98 ? 2.088 -1.046 -8.567 1.00 94.88 98 GLN A C 1
ATOM 784 O O . GLN A 1 98 ? 2.595 -1.772 -9.421 1.00 94.88 98 GLN A O 1
ATOM 789 N N . VAL A 1 99 ? 2.832 -0.411 -7.653 1.00 95.38 99 VAL A N 1
ATOM 790 C CA . VAL A 1 99 ? 4.295 -0.563 -7.593 1.00 95.38 99 VAL A CA 1
ATOM 791 C C . VAL A 1 99 ? 4.677 -2.014 -7.324 1.00 95.38 99 VAL A C 1
ATOM 793 O O . VAL A 1 99 ? 5.606 -2.530 -7.942 1.00 95.38 99 VAL A O 1
ATOM 796 N N . PHE A 1 100 ? 3.985 -2.686 -6.404 1.00 94.25 100 PHE A N 1
ATOM 797 C CA . PHE A 1 100 ? 4.271 -4.078 -6.085 1.00 94.25 100 PHE A CA 1
ATOM 798 C C . PHE A 1 100 ? 4.017 -5.006 -7.277 1.00 94.25 100 PHE A C 1
ATOM 800 O O . PHE A 1 100 ? 4.861 -5.854 -7.558 1.00 94.25 100 PHE A O 1
ATOM 807 N N . ASP A 1 101 ? 2.913 -4.824 -7.998 1.00 93.06 101 ASP A N 1
ATOM 808 C CA . ASP A 1 101 ? 2.562 -5.611 -9.178 1.00 93.06 101 ASP A CA 1
ATOM 809 C C . ASP A 1 101 ? 3.582 -5.443 -10.307 1.00 93.06 101 ASP A C 1
ATOM 811 O O . ASP A 1 101 ? 4.039 -6.447 -10.857 1.00 93.06 101 ASP A O 1
ATOM 815 N N . ILE A 1 102 ? 4.010 -4.205 -10.586 1.00 92.38 102 ILE A N 1
ATOM 816 C CA . ILE A 1 102 ? 5.029 -3.918 -11.607 1.00 92.38 102 ILE A CA 1
ATOM 817 C C . ILE A 1 102 ? 6.367 -4.555 -11.220 1.00 92.38 102 ILE A C 1
ATOM 819 O O . ILE A 1 102 ? 6.959 -5.304 -12.000 1.00 92.38 102 ILE A O 1
ATOM 823 N N . LEU A 1 103 ? 6.843 -4.294 -9.997 1.00 91.94 103 LEU A N 1
ATOM 824 C CA . LEU A 1 103 ? 8.152 -4.760 -9.524 1.00 91.94 103 LEU A CA 1
ATOM 825 C C . LEU A 1 103 ? 8.205 -6.273 -9.271 1.00 91.94 103 LEU A C 1
ATOM 827 O O . LEU A 1 103 ? 9.291 -6.840 -9.154 1.00 91.94 103 LEU A O 1
ATOM 831 N N . ASN A 1 104 ? 7.049 -6.928 -9.171 1.00 91.44 104 ASN A N 1
ATOM 832 C CA . ASN A 1 104 ? 6.919 -8.374 -9.021 1.00 91.44 104 ASN A CA 1
ATOM 833 C C . ASN A 1 104 ? 6.301 -9.038 -10.268 1.00 91.44 104 ASN A C 1
ATOM 835 O O . ASN A 1 104 ? 5.837 -10.182 -10.202 1.00 91.44 104 ASN A O 1
ATOM 839 N N . SER A 1 105 ? 6.298 -8.343 -11.408 1.00 87.75 105 SER A N 1
ATOM 840 C CA . SER A 1 105 ? 5.838 -8.891 -12.679 1.00 87.75 105 SER A CA 1
ATOM 841 C C . SER A 1 105 ? 6.796 -9.982 -13.168 1.00 87.75 105 SER A C 1
ATOM 843 O O . SER A 1 105 ? 8.018 -9.834 -13.192 1.00 87.75 105 SER A O 1
ATOM 845 N N . ARG A 1 106 ? 6.245 -11.154 -13.501 1.00 81.81 106 ARG A N 1
ATOM 846 C CA . ARG A 1 106 ? 7.029 -12.323 -13.962 1.00 81.81 106 ARG A CA 1
ATOM 847 C C . ARG A 1 106 ? 6.372 -13.085 -15.105 1.00 81.81 106 ARG A C 1
ATOM 849 O O . ARG A 1 106 ? 6.998 -13.956 -15.702 1.00 81.81 106 ARG A O 1
ATOM 856 N N . ASN A 1 107 ? 5.102 -12.808 -15.388 1.00 82.56 107 ASN A N 1
ATOM 857 C CA . ASN A 1 107 ? 4.318 -13.572 -16.345 1.00 82.56 107 ASN A CA 1
ATOM 858 C C . ASN A 1 107 ? 4.163 -12.788 -17.652 1.00 82.56 107 ASN A C 1
ATOM 860 O O . ASN A 1 107 ? 3.473 -11.775 -17.697 1.00 82.56 107 ASN A O 1
ATOM 864 N N . LYS A 1 108 ? 4.744 -13.314 -18.733 1.00 77.81 108 LYS A N 1
ATOM 865 C CA . LYS A 1 108 ? 4.622 -12.759 -20.091 1.00 77.81 108 LYS A CA 1
ATOM 866 C C . LYS A 1 108 ? 3.188 -12.713 -20.633 1.00 77.81 108 LYS A C 1
ATOM 868 O O . LYS A 1 108 ? 2.921 -11.963 -21.560 1.00 77.81 108 LYS A O 1
ATOM 873 N N . PHE A 1 109 ? 2.282 -13.516 -20.075 1.00 8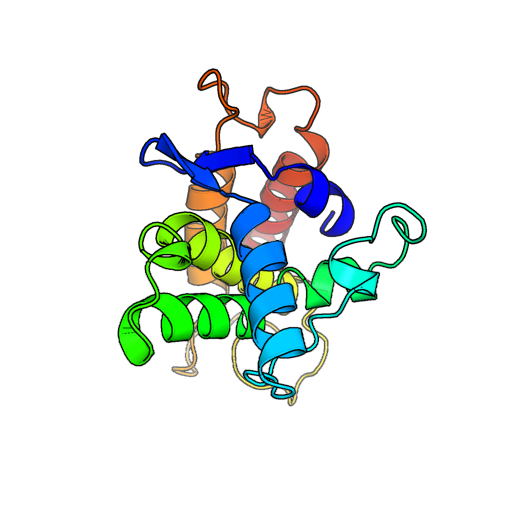1.88 109 PHE A N 1
ATOM 874 C CA . PHE A 1 109 ? 0.868 -13.561 -20.456 1.00 81.88 109 PHE A CA 1
ATOM 875 C C . PHE A 1 109 ? -0.044 -12.806 -19.481 1.00 81.88 109 PHE A C 1
ATOM 877 O O . PHE A 1 109 ? -1.255 -12.754 -19.697 1.00 81.88 109 PHE A O 1
ATOM 884 N N . ALA A 1 110 ? 0.498 -12.270 -18.382 1.00 83.25 110 ALA A N 1
ATOM 885 C CA . ALA A 1 110 ? -0.289 -11.414 -17.506 1.00 83.25 110 ALA A CA 1
ATOM 886 C C . ALA A 1 110 ? -0.577 -10.083 -18.209 1.00 83.25 110 ALA A C 1
ATOM 888 O O . ALA A 1 110 ? 0.228 -9.599 -19.002 1.00 83.25 110 ALA A O 1
ATOM 889 N N . ARG A 1 111 ? -1.750 -9.519 -17.923 1.00 80.50 111 ARG A N 1
ATOM 890 C CA . ARG A 1 111 ? -2.226 -8.262 -18.509 1.00 80.50 111 ARG A CA 1
ATOM 891 C C . ARG A 1 111 ? -1.984 -7.092 -17.558 1.00 80.50 111 ARG A C 1
ATOM 893 O O . ARG A 1 111 ? -1.883 -7.294 -16.343 1.00 80.50 111 ARG A O 1
ATOM 900 N N . GLY A 1 112 ? -1.941 -5.884 -18.116 1.00 85.06 112 GLY A N 1
ATOM 901 C CA . GLY A 1 112 ? -1.737 -4.647 -17.364 1.00 85.06 112 GLY A CA 1
ATOM 902 C C . GLY A 1 112 ? -0.433 -4.654 -16.563 1.00 85.06 112 GLY A C 1
ATOM 903 O O . GLY A 1 112 ? 0.565 -5.236 -16.980 1.00 85.06 112 GLY A O 1
ATOM 904 N N . LEU A 1 113 ? -0.465 -4.061 -15.368 1.00 85.44 113 LEU A N 1
ATOM 905 C CA . LEU A 1 113 ? 0.717 -3.847 -14.521 1.00 85.44 113 LEU A CA 1
ATOM 906 C C . LEU A 1 113 ? 1.388 -5.129 -13.998 1.00 85.44 113 LEU A C 1
ATOM 908 O O . LEU A 1 113 ? 2.521 -5.079 -13.534 1.00 85.44 113 LEU A O 1
ATOM 912 N N . LYS A 1 114 ? 0.712 -6.282 -14.085 1.00 85.75 114 LYS A N 1
ATOM 913 C CA . LYS A 1 114 ? 1.267 -7.599 -13.715 1.00 85.75 114 LYS A CA 1
ATOM 914 C C . LYS A 1 114 ? 2.019 -8.275 -14.863 1.00 85.75 114 LYS A C 1
ATOM 916 O O . LYS A 1 114 ? 2.688 -9.291 -14.640 1.00 85.75 114 LYS A O 1
ATOM 921 N N . GLY A 1 115 ? 1.847 -7.768 -16.084 1.00 84.25 115 GLY A N 1
ATOM 922 C CA . GLY A 1 115 ? 2.540 -8.228 -17.281 1.00 84.25 115 GLY A CA 1
ATOM 923 C C . GLY A 1 115 ? 4.027 -7.900 -17.237 1.00 84.25 115 GLY A C 1
ATOM 924 O O . GLY A 1 115 ? 4.452 -6.989 -16.533 1.00 84.25 115 GLY A O 1
ATOM 925 N N . ALA A 1 116 ? 4.829 -8.661 -17.983 1.00 82.19 116 ALA A N 1
ATOM 926 C CA . ALA A 1 116 ? 6.251 -8.364 -18.122 1.00 82.19 116 ALA A CA 1
ATOM 927 C C . ALA A 1 116 ? 6.450 -6.961 -18.721 1.00 82.19 116 ALA A C 1
ATOM 929 O O . ALA A 1 116 ? 5.831 -6.631 -19.735 1.00 82.19 116 ALA A O 1
ATOM 930 N N . MET A 1 117 ? 7.329 -6.160 -18.112 1.00 80.06 117 MET A N 1
ATOM 931 C CA . MET A 1 117 ? 7.686 -4.847 -18.648 1.00 80.06 117 MET A CA 1
ATOM 932 C C . MET A 1 117 ? 8.330 -5.007 -20.029 1.00 80.06 117 MET A C 1
ATOM 934 O O . MET A 1 117 ? 9.235 -5.823 -20.215 1.00 80.06 117 MET A O 1
ATOM 938 N N . LYS A 1 118 ? 7.844 -4.232 -20.999 1.00 74.69 118 LYS A N 1
ATOM 939 C CA . LYS A 1 118 ? 8.401 -4.160 -22.350 1.00 74.69 118 LYS A CA 1
ATOM 940 C C . LYS A 1 118 ? 9.140 -2.823 -22.510 1.00 74.69 118 LYS A C 1
ATOM 942 O O . LYS A 1 118 ? 8.649 -1.821 -21.992 1.00 74.69 118 LYS A O 1
ATOM 947 N N . PRO A 1 119 ? 10.283 -2.792 -23.215 1.00 65.38 119 PRO A N 1
ATOM 948 C CA . PRO A 1 119 ? 10.975 -1.540 -23.528 1.00 65.38 119 PRO A CA 1
ATOM 949 C C . PRO A 1 119 ? 10.197 -0.665 -24.525 1.00 65.38 119 PRO A C 1
ATOM 951 O O . PRO A 1 119 ? 10.335 0.553 -24.514 1.00 65.38 119 PRO A O 1
ATOM 954 N 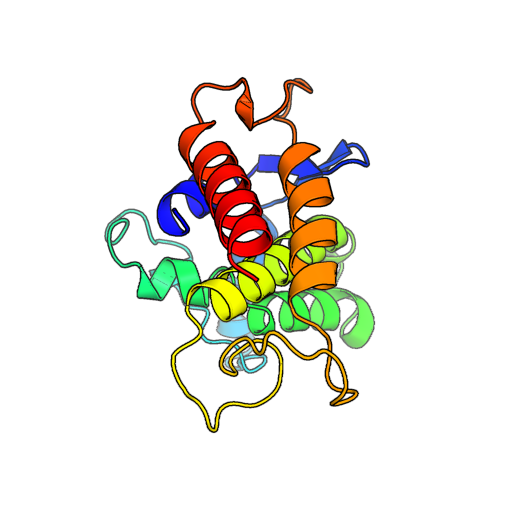N . ASP A 1 120 ? 9.357 -1.275 -25.367 1.00 60.31 120 ASP A N 1
ATOM 955 C CA . ASP A 1 120 ? 8.529 -0.579 -26.353 1.00 60.31 120 ASP A CA 1
ATOM 956 C C . ASP A 1 120 ? 7.123 -0.293 -25.787 1.00 60.31 120 ASP A C 1
ATOM 958 O O . ASP A 1 120 ? 6.430 -1.198 -25.318 1.00 60.31 120 ASP A O 1
ATOM 962 N N . GLN A 1 121 ? 6.737 0.986 -25.809 1.00 55.88 121 GLN A N 1
ATOM 963 C CA . GLN A 1 121 ? 5.508 1.557 -25.241 1.00 55.88 121 GLN A CA 1
ATOM 964 C C . GLN A 1 121 ? 4.305 1.516 -26.208 1.00 55.88 121 GLN A C 1
ATOM 966 O O . GLN A 1 121 ? 3.291 2.160 -25.949 1.00 55.88 121 GLN A O 1
ATOM 971 N N . SER A 1 122 ? 4.410 0.814 -27.339 1.00 50.88 122 SER A N 1
ATOM 972 C CA . SER A 1 122 ? 3.429 0.866 -28.435 1.00 50.88 122 SER A CA 1
ATOM 973 C C . SER A 1 122 ? 2.126 0.085 -28.217 1.00 50.88 122 SER A C 1
ATOM 975 O O . SER A 1 122 ? 1.160 0.316 -28.947 1.00 50.88 122 SER A O 1
ATOM 977 N N . ASP A 1 123 ? 2.036 -0.775 -27.202 1.00 49.34 123 ASP A N 1
ATOM 978 C CA . ASP A 1 123 ? 0.767 -1.408 -26.834 1.00 49.34 123 ASP A CA 1
ATOM 979 C C . ASP A 1 123 ? 0.035 -0.495 -25.840 1.00 49.34 123 ASP A C 1
ATOM 981 O O . ASP A 1 123 ? 0.493 -0.331 -24.714 1.00 49.34 123 ASP A O 1
ATOM 985 N N . GLY A 1 124 ? -1.094 0.096 -26.249 1.00 49.94 124 GLY A N 1
ATOM 986 C CA . GLY A 1 124 ? -1.903 1.082 -25.505 1.00 49.94 124 GLY A CA 1
ATOM 987 C C . GLY A 1 124 ? -2.507 0.645 -24.155 1.00 49.94 124 GLY A C 1
ATOM 988 O O . GLY A 1 124 ? -3.488 1.239 -23.711 1.00 49.94 124 GLY A O 1
ATOM 989 N N . ASP A 1 125 ? -1.934 -0.362 -23.497 1.00 53.38 125 ASP A N 1
ATOM 990 C CA . ASP A 1 125 ? -2.180 -0.715 -22.103 1.00 53.38 125 ASP A CA 1
ATOM 991 C C . ASP A 1 125 ? -1.282 0.125 -21.179 1.00 53.38 125 ASP A C 1
ATOM 993 O O . ASP A 1 125 ? -0.120 0.393 -21.471 1.00 53.38 125 ASP A O 1
ATOM 997 N N . CYS A 1 126 ? -1.839 0.539 -20.037 1.00 57.72 126 CYS A N 1
ATOM 998 C CA . CYS A 1 126 ? -1.223 1.392 -19.016 1.00 57.72 126 CYS A CA 1
ATOM 999 C C . CYS A 1 126 ? 0.294 1.151 -18.844 1.00 57.72 126 CYS A C 1
ATOM 1001 O O . CYS A 1 126 ? 0.725 0.161 -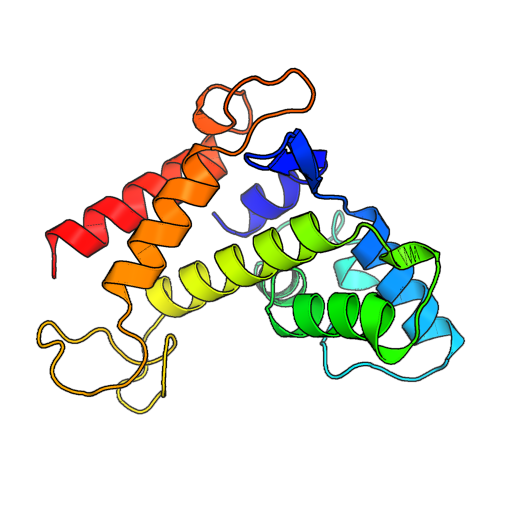18.247 1.00 57.72 126 CYS A O 1
ATOM 1003 N N . SER A 1 127 ? 1.112 2.061 -19.377 1.00 76.75 127 SER A N 1
ATOM 1004 C CA . SER A 1 127 ? 2.568 1.932 -19.377 1.00 76.75 127 SER A CA 1
ATOM 1005 C C . SER A 1 127 ? 3.117 1.974 -17.948 1.00 76.75 127 SER A C 1
ATOM 1007 O O . SER A 1 127 ? 2.860 2.921 -17.201 1.00 76.75 127 SER A O 1
ATOM 1009 N N . ALA A 1 128 ? 3.911 0.970 -17.575 1.00 87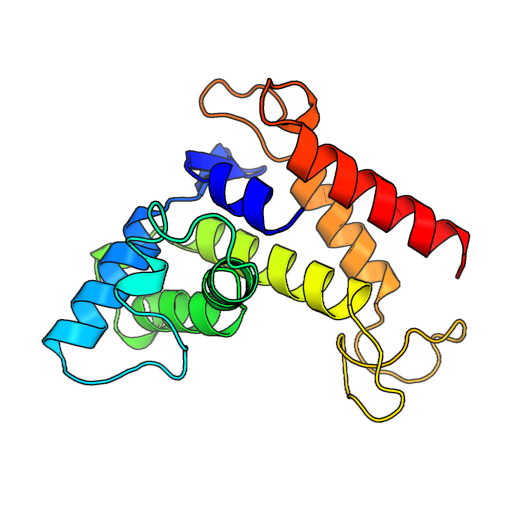.44 128 ALA A N 1
ATOM 1010 C CA . ALA A 1 128 ? 4.440 0.826 -16.220 1.00 87.44 128 ALA A CA 1
ATOM 1011 C C . ALA A 1 128 ? 5.354 1.992 -15.789 1.00 87.44 128 ALA A C 1
ATOM 1013 O O . ALA A 1 128 ? 5.337 2.379 -14.624 1.00 87.44 128 ALA A O 1
ATOM 1014 N N . LEU A 1 129 ? 6.127 2.587 -16.707 1.00 88.81 129 LEU A N 1
ATOM 1015 C CA . LEU A 1 129 ? 7.095 3.645 -16.378 1.00 88.81 129 LEU A CA 1
ATOM 1016 C C . LEU A 1 129 ? 6.437 4.939 -15.847 1.00 88.81 129 LEU A C 1
ATOM 1018 O O . LEU A 1 129 ? 6.853 5.395 -14.780 1.00 88.81 129 LEU A O 1
ATOM 1022 N N . PRO A 1 130 ? 5.393 5.508 -16.488 1.00 90.50 130 PRO A N 1
ATOM 1023 C CA . PRO A 1 130 ? 4.622 6.610 -15.908 1.00 90.50 130 PRO A CA 1
ATOM 1024 C C . PRO A 1 130 ? 4.013 6.297 -14.542 1.00 90.50 130 PRO A C 1
ATOM 1026 O O . PRO A 1 130 ? 4.092 7.128 -13.641 1.00 90.50 130 PRO A O 1
ATOM 1029 N N . VAL A 1 131 ? 3.468 5.089 -14.353 1.00 92.38 131 VAL A N 1
ATOM 1030 C CA . VAL A 1 131 ? 2.911 4.669 -13.055 1.00 92.38 131 VAL A CA 1
ATOM 1031 C C . VAL A 1 131 ? 3.999 4.654 -11.980 1.00 92.38 131 VAL A C 1
ATOM 1033 O O . VAL A 1 131 ? 3.792 5.168 -10.880 1.00 92.38 131 VAL A O 1
ATOM 1036 N N . LEU A 1 132 ? 5.185 4.132 -12.305 1.00 94.25 132 LEU A N 1
ATOM 1037 C CA . LEU A 1 132 ? 6.335 4.160 -11.404 1.00 94.25 132 LEU A CA 1
ATOM 1038 C C . LEU A 1 132 ? 6.786 5.594 -11.084 1.00 94.25 132 LEU A C 1
ATOM 1040 O O . LEU A 1 132 ? 7.132 5.857 -9.935 1.00 94.25 132 LEU A O 1
ATOM 1044 N N . GLU A 1 133 ? 6.745 6.530 -12.037 1.00 94.62 133 GLU A N 1
ATOM 1045 C CA . GLU A 1 133 ? 7.121 7.931 -11.789 1.00 94.62 133 GLU A CA 1
ATOM 1046 C C . GLU A 1 133 ? 6.105 8.662 -10.896 1.00 94.62 133 GLU A C 1
ATOM 1048 O O . GLU A 1 133 ? 6.484 9.365 -9.949 1.00 94.62 133 GLU A O 1
ATOM 1053 N N . SER A 1 134 ? 4.807 8.453 -11.131 1.00 95.19 134 SER A N 1
ATOM 1054 C CA . SER A 1 134 ? 3.751 8.964 -10.252 1.00 95.19 134 SER A CA 1
ATOM 1055 C C . SER A 1 134 ? 3.892 8.400 -8.838 1.00 95.19 134 SER A C 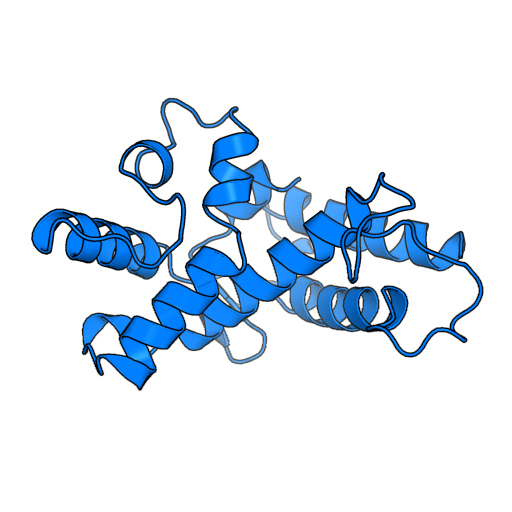1
ATOM 1057 O O . SER A 1 134 ? 3.865 9.152 -7.859 1.00 95.19 134 SER A O 1
ATOM 1059 N N . ALA A 1 135 ? 4.132 7.092 -8.718 1.00 96.25 135 ALA A N 1
ATOM 1060 C CA . ALA A 1 135 ? 4.343 6.447 -7.431 1.00 96.25 135 ALA A CA 1
ATOM 1061 C C . ALA A 1 135 ? 5.631 6.915 -6.740 1.00 96.25 135 ALA A C 1
ATOM 1063 O O . ALA A 1 135 ? 5.643 7.100 -5.522 1.00 96.25 135 ALA A O 1
ATOM 1064 N N . PHE A 1 136 ? 6.708 7.159 -7.492 1.00 97.19 136 PHE A N 1
ATOM 1065 C CA . PHE A 1 136 ? 7.948 7.726 -6.967 1.00 97.19 136 PHE A CA 1
ATOM 1066 C C . PHE A 1 136 ? 7.695 9.095 -6.334 1.00 97.19 136 PHE A C 1
ATOM 1068 O O . PHE A 1 136 ? 8.082 9.331 -5.187 1.00 97.19 136 PHE A O 1
ATOM 1075 N N . SER A 1 137 ? 7.011 9.979 -7.062 1.00 97.31 137 SER A N 1
ATOM 1076 C CA . SER A 1 137 ? 6.662 11.319 -6.586 1.00 97.31 137 SER A CA 1
ATOM 1077 C C . SER A 1 137 ? 5.799 11.256 -5.325 1.00 97.31 137 SER A C 1
ATOM 1079 O O . SER A 1 137 ? 6.106 11.926 -4.336 1.00 97.31 137 SER A O 1
ATOM 1081 N N . TYR A 1 138 ? 4.789 10.382 -5.317 1.00 97.31 138 TYR A N 1
ATOM 1082 C CA . TYR A 1 138 ? 3.914 10.166 -4.168 1.00 97.31 138 TYR A CA 1
ATOM 1083 C C . TYR A 1 138 ? 4.677 9.649 -2.936 1.00 97.31 138 TYR A C 1
ATOM 1085 O O . TYR A 1 138 ? 4.648 10.276 -1.877 1.00 97.31 138 TYR A O 1
ATOM 1093 N N . LEU A 1 139 ? 5.420 8.542 -3.068 1.00 96.25 139 LEU A N 1
ATOM 1094 C CA . LEU A 1 139 ? 6.154 7.922 -1.958 1.00 96.25 139 LEU A CA 1
ATOM 1095 C C . LEU A 1 139 ? 7.244 8.843 -1.394 1.00 96.25 139 LEU A C 1
ATOM 1097 O O . LEU A 1 139 ? 7.513 8.817 -0.191 1.00 96.25 139 LEU A O 1
ATOM 1101 N N . LYS A 1 140 ? 7.866 9.670 -2.242 1.00 96.69 140 LYS A N 1
ATOM 1102 C CA . LYS A 1 140 ? 8.868 10.661 -1.830 1.00 96.69 140 LYS A CA 1
ATOM 1103 C C . LYS A 1 140 ? 8.254 11.795 -1.006 1.00 96.69 140 LYS A C 1
ATOM 1105 O O . LYS A 1 140 ? 8.937 12.314 -0.124 1.00 96.69 140 LYS A O 1
ATOM 1110 N N . ALA A 1 141 ? 7.004 12.167 -1.282 1.00 97.00 141 ALA A N 1
ATOM 1111 C CA . ALA A 1 141 ? 6.296 13.249 -0.603 1.00 97.00 141 ALA A CA 1
ATOM 1112 C C . ALA A 1 141 ? 5.684 12.845 0.751 1.00 97.00 141 ALA A C 1
ATOM 1114 O O . ALA A 1 141 ? 5.272 13.721 1.508 1.00 97.00 141 ALA A O 1
ATOM 1115 N N . LEU A 1 142 ? 5.644 11.550 1.084 1.00 96.06 142 LEU A N 1
ATOM 1116 C CA . LEU A 1 142 ? 5.111 11.086 2.366 1.00 96.06 142 LEU A CA 1
ATOM 1117 C C . LEU A 1 142 ? 5.906 11.652 3.551 1.00 96.06 142 LEU A C 1
ATOM 1119 O O . LEU A 1 142 ? 7.143 11.644 3.562 1.00 96.06 142 LEU A O 1
ATOM 1123 N N . THR A 1 143 ? 5.190 12.074 4.590 1.00 96.25 143 THR A N 1
ATOM 1124 C CA . THR A 1 143 ? 5.765 12.630 5.824 1.00 96.25 143 THR A CA 1
ATOM 1125 C C . THR A 1 143 ? 5.282 11.877 7.061 1.00 96.25 143 THR A C 1
ATOM 1127 O O . THR A 1 143 ? 4.273 11.175 7.037 1.00 96.25 143 THR A O 1
ATOM 1130 N N . ASP A 1 144 ? 6.017 11.974 8.166 1.00 93.81 144 ASP A N 1
ATOM 1131 C CA . ASP A 1 144 ? 5.501 11.571 9.471 1.00 93.81 144 ASP A CA 1
ATOM 1132 C C . ASP A 1 144 ? 4.471 12.581 10.010 1.00 93.81 144 ASP A C 1
ATOM 1134 O O . ASP A 1 144 ? 4.186 13.618 9.407 1.00 93.81 144 ASP A O 1
ATOM 1138 N N . VAL A 1 145 ? 3.896 12.289 11.178 1.00 90.56 145 VAL A N 1
ATOM 1139 C CA . VAL A 1 145 ? 2.918 13.181 11.821 1.00 90.56 145 VAL A CA 1
ATOM 1140 C C . VAL A 1 145 ? 3.474 14.580 12.114 1.00 90.56 145 VAL A C 1
ATOM 1142 O O . VAL A 1 145 ? 2.695 15.537 12.122 1.00 90.56 145 VAL A O 1
ATOM 1145 N N . ALA A 1 146 ? 4.793 14.708 12.294 1.00 92.31 146 ALA A N 1
ATOM 1146 C CA . ALA A 1 146 ? 5.500 15.961 12.546 1.00 92.31 146 ALA A CA 1
ATOM 1147 C C . ALA A 1 146 ? 5.903 16.702 11.253 1.00 92.31 146 ALA A C 1
ATOM 1149 O O . ALA A 1 146 ? 6.503 17.771 11.325 1.00 92.31 146 ALA A O 1
ATOM 1150 N N . GLY A 1 147 ? 5.576 16.161 10.073 1.00 92.69 147 GLY A N 1
ATOM 1151 C CA . GLY A 1 147 ? 5.892 16.760 8.775 1.00 92.69 147 GLY A CA 1
ATOM 1152 C C . GLY A 1 147 ? 7.302 16.447 8.261 1.00 92.69 147 GLY A C 1
ATOM 1153 O O . GLY A 1 147 ? 7.718 16.974 7.229 1.00 92.69 147 GLY A O 1
ATOM 1154 N N . LYS A 1 148 ? 8.063 15.573 8.929 1.00 94.75 148 LYS A N 1
ATOM 1155 C CA . LYS A 1 148 ? 9.372 15.135 8.439 1.00 94.75 148 LYS A CA 1
ATOM 1156 C C . LYS A 1 148 ? 9.185 14.095 7.339 1.00 94.75 148 LYS A C 1
ATOM 1158 O O . LYS A 1 148 ? 8.522 13.081 7.536 1.00 94.75 148 LYS A O 1
ATOM 1163 N N . LEU A 1 149 ? 9.828 14.306 6.192 1.00 96.00 149 LEU A N 1
ATOM 1164 C CA . LEU A 1 149 ? 9.795 13.366 5.064 1.00 96.00 149 LEU A CA 1
ATOM 1165 C C . LEU A 1 149 ? 10.204 11.956 5.498 1.00 96.00 149 LEU A C 1
ATOM 1167 O O . LEU A 1 149 ? 11.248 11.782 6.135 1.00 96.00 149 LEU A O 1
ATOM 1171 N N . LEU A 1 150 ? 9.422 10.948 5.106 1.00 94.44 150 LEU A N 1
ATOM 1172 C CA . LEU A 1 150 ? 9.570 9.575 5.588 1.00 94.44 150 LEU A CA 1
ATOM 1173 C C . LEU A 1 150 ? 10.963 9.004 5.344 1.00 94.44 150 LEU A C 1
ATOM 1175 O O . LEU A 1 150 ? 11.543 8.389 6.241 1.00 94.44 150 LEU A O 1
ATOM 1179 N N . TYR A 1 151 ? 11.545 9.281 4.178 1.00 93.88 151 TYR A N 1
ATOM 1180 C CA . TYR A 1 151 ? 12.892 8.837 3.821 1.00 93.88 151 TYR A CA 1
ATOM 1181 C C . TYR A 1 151 ? 14.011 9.480 4.674 1.00 93.88 151 TYR A C 1
ATOM 1183 O O . TYR A 1 151 ? 15.162 9.052 4.606 1.00 93.88 151 TYR A O 1
ATOM 1191 N N . LYS A 1 152 ? 13.689 10.476 5.514 1.00 94.25 152 LYS A N 1
ATOM 1192 C CA . LYS A 1 152 ? 14.587 11.103 6.504 1.00 94.25 152 LYS A CA 1
ATOM 1193 C C . LYS A 1 152 ? 14.291 10.676 7.953 1.00 94.25 152 LYS A C 1
ATOM 1195 O O . LYS A 1 152 ? 14.949 11.154 8.882 1.00 94.25 152 LYS A O 1
ATOM 1200 N N . THR A 1 153 ? 13.294 9.825 8.184 1.00 94.31 153 THR A N 1
ATOM 1201 C CA . THR A 1 153 ? 12.922 9.329 9.524 1.00 94.31 153 THR A CA 1
ATOM 1202 C C . THR A 1 153 ? 13.686 8.050 9.885 1.00 94.31 153 THR A C 1
ATOM 1204 O O . THR A 1 153 ? 14.445 7.516 9.079 1.00 94.31 153 THR A O 1
ATOM 1207 N N . GLN A 1 154 ? 13.463 7.513 11.089 1.00 90.38 154 GLN A N 1
ATOM 1208 C CA . GLN A 1 154 ? 13.960 6.179 11.456 1.00 90.38 154 GLN A CA 1
ATOM 1209 C C . GLN A 1 154 ? 13.238 5.053 10.692 1.00 90.38 154 GLN A C 1
ATOM 1211 O O . GLN A 1 154 ? 13.814 3.997 10.452 1.00 90.38 154 GLN A O 1
ATOM 1216 N N . LYS A 1 155 ? 12.005 5.295 10.217 1.00 88.38 155 LYS A N 1
ATOM 1217 C CA . LYS A 1 155 ? 11.223 4.351 9.398 1.00 88.38 155 LYS A CA 1
ATOM 1218 C C . LYS A 1 155 ? 11.543 4.443 7.894 1.00 88.38 155 LYS A C 1
ATOM 1220 O O . LYS A 1 155 ? 10.831 3.872 7.071 1.00 88.38 155 LYS A O 1
ATOM 1225 N N . LYS A 1 156 ? 12.629 5.131 7.520 1.00 93.44 156 LYS A N 1
ATOM 1226 C CA . LYS A 1 156 ? 13.006 5.421 6.125 1.00 93.44 156 LYS A CA 1
ATOM 1227 C C . LYS A 1 156 ? 13.234 4.197 5.248 1.00 93.44 156 LYS A C 1
ATOM 1229 O O . LYS A 1 156 ? 13.091 4.308 4.035 1.00 93.44 156 LYS A O 1
ATOM 1234 N N . THR A 1 157 ? 13.608 3.057 5.832 1.00 95.25 157 THR A N 1
ATOM 1235 C CA . THR A 1 157 ? 14.080 1.880 5.090 1.00 95.25 157 THR A CA 1
ATOM 1236 C C . THR A 1 157 ? 13.092 1.453 4.015 1.00 95.25 157 THR A C 1
ATOM 1238 O O . THR A 1 157 ? 13.508 1.227 2.885 1.00 95.25 157 THR A O 1
ATOM 1241 N N . ALA A 1 158 ? 11.793 1.408 4.339 1.00 93.88 158 ALA A N 1
ATOM 1242 C CA . ALA A 1 158 ? 10.750 1.029 3.391 1.00 93.88 158 ALA A CA 1
ATOM 1243 C C . ALA A 1 158 ? 10.659 2.010 2.208 1.00 93.88 158 ALA A C 1
ATOM 1245 O O . ALA A 1 158 ? 10.704 1.606 1.050 1.00 93.88 158 ALA A O 1
ATOM 1246 N N . THR A 1 159 ? 10.573 3.306 2.495 1.00 94.19 159 THR A N 1
ATOM 1247 C CA . THR A 1 159 ? 10.456 4.344 1.468 1.00 94.19 159 THR A CA 1
ATOM 1248 C C . THR A 1 159 ? 11.708 4.404 0.595 1.00 94.19 159 THR A C 1
ATOM 1250 O O . THR A 1 159 ? 11.601 4.363 -0.624 1.00 94.19 159 THR A O 1
ATOM 1253 N N . VAL A 1 160 ? 12.901 4.428 1.198 1.00 96.19 160 VAL A N 1
ATOM 1254 C CA . VAL A 1 160 ? 14.176 4.495 0.465 1.00 96.19 160 VAL A CA 1
ATOM 1255 C C . VAL A 1 160 ? 14.335 3.308 -0.476 1.00 96.19 160 VAL A C 1
ATOM 1257 O O . VAL A 1 160 ? 14.701 3.509 -1.629 1.00 96.19 160 VAL A O 1
ATOM 1260 N N . GLY A 1 161 ? 14.034 2.087 -0.023 1.00 96.06 161 GLY A N 1
ATOM 1261 C CA . GLY A 1 161 ? 14.177 0.923 -0.892 1.00 96.06 161 GLY A CA 1
ATOM 1262 C C . GLY A 1 161 ? 13.194 0.939 -2.065 1.00 96.06 161 GLY A C 1
ATOM 1263 O O . GLY A 1 161 ? 13.618 0.651 -3.175 1.00 96.06 161 GLY A O 1
ATOM 1264 N N . PHE A 1 162 ? 11.932 1.352 -1.877 1.00 95.94 162 PHE A N 1
ATOM 1265 C CA . PHE A 1 162 ? 11.008 1.506 -3.010 1.00 95.94 162 PHE A CA 1
ATOM 1266 C C . PHE A 1 162 ? 11.487 2.581 -3.993 1.00 95.94 162 PHE A C 1
ATOM 1268 O O . PHE A 1 162 ? 11.545 2.318 -5.190 1.00 95.94 162 PHE A O 1
ATOM 1275 N N . LEU A 1 163 ? 11.896 3.757 -3.502 1.00 96.94 163 LEU A N 1
ATOM 1276 C CA . LEU A 1 163 ? 12.405 4.839 -4.353 1.00 96.94 163 LEU A CA 1
ATOM 1277 C C . LEU A 1 163 ? 13.650 4.412 -5.146 1.00 96.94 163 LEU A C 1
ATOM 1279 O O . LEU A 1 163 ? 13.746 4.697 -6.337 1.00 96.94 163 LEU A O 1
ATOM 1283 N N . ALA A 1 164 ? 14.586 3.709 -4.503 1.00 97.19 164 ALA A N 1
ATOM 1284 C CA . ALA A 1 164 ? 15.788 3.200 -5.155 1.00 97.19 164 ALA A CA 1
ATOM 1285 C C . ALA A 1 164 ? 15.459 2.136 -6.211 1.00 97.19 164 ALA A C 1
ATOM 1287 O O . ALA A 1 164 ? 15.985 2.201 -7.319 1.00 97.19 164 ALA A O 1
ATOM 1288 N N . THR A 1 165 ? 14.567 1.186 -5.902 1.00 96.25 165 THR A N 1
ATOM 1289 C CA . THR A 1 165 ? 14.157 0.149 -6.859 1.00 96.25 165 THR A CA 1
ATOM 1290 C C . THR A 1 165 ? 13.441 0.746 -8.066 1.00 96.25 165 THR A C 1
ATOM 1292 O O . THR A 1 165 ? 13.743 0.350 -9.186 1.00 96.25 165 THR A O 1
ATOM 1295 N N . ILE A 1 166 ? 12.555 1.727 -7.866 1.00 95.50 166 ILE A N 1
ATOM 1296 C CA . ILE A 1 166 ? 11.882 2.424 -8.970 1.00 95.50 166 ILE A CA 1
ATOM 1297 C C . ILE A 1 166 ? 12.912 3.063 -9.911 1.00 95.50 166 ILE A C 1
ATOM 1299 O O . ILE A 1 166 ? 12.882 2.806 -11.113 1.00 95.50 166 ILE A O 1
ATOM 1303 N N . ARG A 1 167 ? 13.871 3.825 -9.367 1.00 95.25 167 ARG A N 1
ATOM 1304 C CA . ARG A 1 167 ? 14.919 4.474 -10.171 1.00 95.25 167 ARG A CA 1
ATOM 1305 C C . ARG A 1 167 ? 15.827 3.483 -10.884 1.00 95.25 167 ARG A C 1
ATOM 1307 O O . ARG A 1 167 ? 16.219 3.736 -12.015 1.00 95.25 167 ARG A O 1
ATOM 1314 N N . ALA A 1 168 ? 16.149 2.366 -10.238 1.00 94.94 168 ALA A N 1
ATOM 1315 C CA . ALA A 1 168 ? 16.938 1.315 -10.863 1.00 94.94 168 ALA A CA 1
ATOM 1316 C C . ALA A 1 168 ? 16.200 0.700 -12.061 1.00 94.94 168 ALA A C 1
ATOM 1318 O O . ALA A 1 168 ? 16.791 0.563 -13.124 1.00 94.94 168 ALA A O 1
ATOM 1319 N N . VAL A 1 169 ? 14.907 0.387 -11.919 1.00 91.38 169 VAL A N 1
ATOM 1320 C CA . VAL A 1 169 ? 14.095 -0.164 -13.016 1.00 91.38 169 VAL A CA 1
ATOM 1321 C C . VAL A 1 169 ? 13.981 0.825 -14.178 1.00 91.38 169 VAL A C 1
ATOM 1323 O O . VAL A 1 169 ? 14.199 0.430 -15.316 1.00 91.38 169 VAL A O 1
ATOM 1326 N N . GLN A 1 170 ? 13.727 2.107 -13.901 1.00 88.62 170 GLN A N 1
ATOM 1327 C CA . GLN A 1 170 ? 13.684 3.162 -14.926 1.00 88.62 170 GLN A CA 1
ATOM 1328 C C . GLN A 1 170 ? 15.029 3.404 -15.631 1.00 88.62 170 GLN A C 1
ATOM 1330 O O . GLN A 1 170 ? 15.052 4.024 -16.681 1.00 88.62 170 GLN A O 1
ATOM 1335 N N . GLY A 1 171 ? 16.155 2.993 -15.041 1.00 88.62 171 GLY A N 1
ATOM 1336 C CA . GLY A 1 171 ? 17.466 3.077 -15.690 1.00 88.62 171 GLY A CA 1
ATOM 1337 C C . GLY A 1 171 ? 17.808 1.859 -16.553 1.00 88.62 171 GLY A C 1
ATOM 1338 O O . GLY A 1 171 ? 18.778 1.910 -17.303 1.00 88.62 171 GLY A O 1
ATOM 1339 N N . ILE A 1 172 ? 17.061 0.759 -16.409 1.00 88.00 172 ILE A N 1
ATOM 1340 C CA . ILE A 1 172 ? 17.262 -0.491 -17.160 1.00 88.00 172 ILE A CA 1
ATOM 1341 C C . ILE A 1 172 ? 16.402 -0.524 -18.431 1.00 88.00 172 ILE A C 1
ATOM 1343 O O . ILE A 1 172 ? 16.837 -1.099 -19.428 1.00 88.00 172 ILE A O 1
ATOM 1347 N N . TYR A 1 173 ? 15.196 0.048 -18.375 1.00 81.56 173 TYR A N 1
ATOM 1348 C CA . TYR A 1 173 ? 14.232 0.135 -19.479 1.00 81.56 173 TYR A CA 1
ATOM 1349 C C . TYR A 1 173 ? 14.204 1.544 -20.056 1.00 81.56 173 TYR A C 1
ATOM 1351 O O . TYR A 1 173 ? 14.110 1.652 -21.296 1.00 81.56 173 TYR A O 1
#